Protein AF-A0A431W0L4-F1 (afdb_monomer_lite)

Radius of gyration: 12.37 Å; chains: 1; bounding box: 29×22×30 Å

Secondary structure (DSSP, 8-state):
--HHHHHHHHHHHHHHHHTS-EEEEEETTEEEEEEETTEEEEEEESSS---SSHHHHHHHHHHHHHHT-SSEEEEE-TTSS-EEEEETT---

Foldseek 3Di:
DDPLLVVLVVQQVVQVVVVHWDKDDPDPQWIWIAHVVPGKIKIAGNDDDPAPDDVQVVVLVVNCVSPVQPDWDWDADPVNGIIMITRDPPDD

Sequence (92 aa):
MTKLAITLDHLLKQAAQRGQPVQRSLGHGLQVRAAVNPRRLCLWRTEGVWEPGEASEREGRTCAKALGWGSYRLTWSKSGRYLTVEEEGGLL

Organism: NCBI:txid32062

pLDDT: mean 87.65, std 10.38, range [42.91, 95.94]

Structure (mmCIF, N/CA/C/O backbone):
data_AF-A0A431W0L4-F1
#
_entry.id   AF-A0A431W0L4-F1
#
loop_
_atom_site.group_PDB
_atom_site.id
_atom_site.type_symbol
_atom_site.label_atom_id
_atom_site.label_alt_id
_atom_site.label_comp_id
_atom_site.label_asym_id
_atom_site.label_entity_id
_atom_site.label_seq_id
_atom_site.pdbx_PDB_ins_code
_atom_site.Cartn_x
_atom_site.Cartn_y
_atom_site.Cartn_z
_atom_site.occupancy
_atom_site.B_iso_or_equiv
_atom_site.auth_seq_id
_atom_site.auth_comp_id
_atom_site.auth_asym_id
_atom_site.auth_atom_id
_atom_site.pdbx_PDB_model_num
ATOM 1 N N . MET A 1 1 ? -16.202 -8.965 -3.376 1.00 60.28 1 MET A N 1
ATOM 2 C CA . MET A 1 1 ? -14.824 -8.554 -3.015 1.00 60.28 1 MET A CA 1
ATOM 3 C C . MET A 1 1 ? -13.833 -9.247 -3.937 1.00 60.28 1 MET A C 1
ATOM 5 O O . MET A 1 1 ? -14.014 -10.424 -4.216 1.00 60.28 1 MET A O 1
ATOM 9 N N . THR A 1 2 ? -12.827 -8.535 -4.448 1.00 83.50 2 THR A N 1
ATOM 10 C CA . THR A 1 2 ? -11.787 -9.123 -5.313 1.00 83.50 2 THR A CA 1
ATOM 11 C C . THR A 1 2 ? -10.751 -9.893 -4.483 1.00 83.50 2 THR A C 1
ATOM 13 O O . THR A 1 2 ? -10.588 -9.637 -3.290 1.00 83.50 2 THR A O 1
ATOM 16 N N . LYS A 1 3 ? -9.998 -10.812 -5.108 1.00 88.44 3 LYS A N 1
ATOM 17 C CA . LYS A 1 3 ? -8.894 -11.546 -4.449 1.00 88.44 3 LYS A CA 1
ATOM 18 C C . LYS A 1 3 ? -7.851 -10.602 -3.831 1.00 88.44 3 LYS A C 1
ATOM 20 O O . LYS A 1 3 ? -7.306 -10.895 -2.768 1.00 88.44 3 LYS A O 1
ATOM 25 N N . LEU A 1 4 ? -7.610 -9.456 -4.474 1.00 88.62 4 LEU A N 1
ATOM 26 C CA . LEU A 1 4 ? -6.734 -8.401 -3.966 1.00 88.62 4 LEU A CA 1
ATOM 27 C C . LEU A 1 4 ? -7.284 -7.779 -2.675 1.00 88.62 4 LEU A C 1
ATOM 29 O O . LEU A 1 4 ? -6.559 -7.728 -1.688 1.00 88.62 4 LEU A O 1
ATOM 33 N N . ALA A 1 5 ? -8.562 -7.379 -2.663 1.00 89.81 5 ALA A N 1
ATOM 34 C CA . ALA A 1 5 ? -9.216 -6.793 -1.491 1.00 89.81 5 ALA A CA 1
ATOM 35 C C . ALA A 1 5 ? -9.127 -7.716 -0.267 1.00 89.81 5 ALA A C 1
ATOM 37 O O . ALA A 1 5 ? -8.690 -7.291 0.797 1.00 89.81 5 ALA A O 1
ATOM 38 N N . ILE A 1 6 ? -9.445 -9.003 -0.452 1.00 92.31 6 ILE A N 1
ATOM 39 C CA . ILE A 1 6 ? -9.361 -10.018 0.611 1.00 92.31 6 ILE A CA 1
ATOM 40 C C . ILE A 1 6 ? -7.923 -10.152 1.123 1.00 92.31 6 ILE A C 1
ATOM 42 O O . ILE A 1 6 ? -7.690 -10.249 2.325 1.00 92.31 6 IL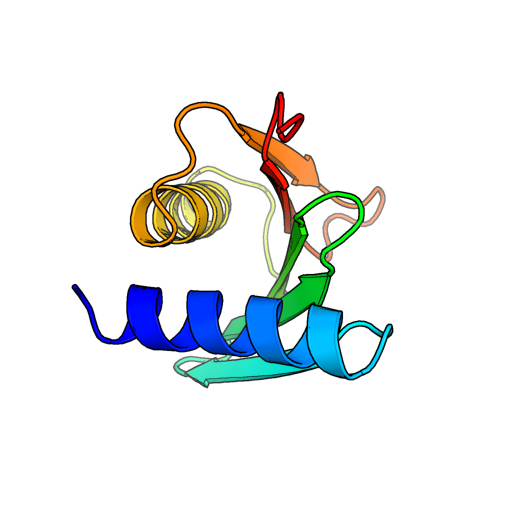E A O 1
ATOM 46 N N . THR A 1 7 ? -6.943 -10.150 0.217 1.00 93.12 7 THR A N 1
ATOM 47 C CA . THR A 1 7 ? -5.531 -10.292 0.589 1.00 93.12 7 THR A CA 1
ATOM 48 C C . THR A 1 7 ? -5.039 -9.086 1.387 1.00 93.12 7 THR A C 1
ATOM 50 O O . THR A 1 7 ? -4.409 -9.273 2.423 1.00 93.12 7 THR A O 1
ATOM 53 N N . LEU A 1 8 ? -5.328 -7.863 0.935 1.00 93.12 8 LEU A N 1
ATOM 54 C CA . LEU A 1 8 ? -4.895 -6.634 1.603 1.00 93.12 8 LEU A CA 1
ATOM 55 C C . LEU A 1 8 ? -5.575 -6.451 2.967 1.00 93.12 8 LEU A C 1
ATOM 57 O O . LEU A 1 8 ? -4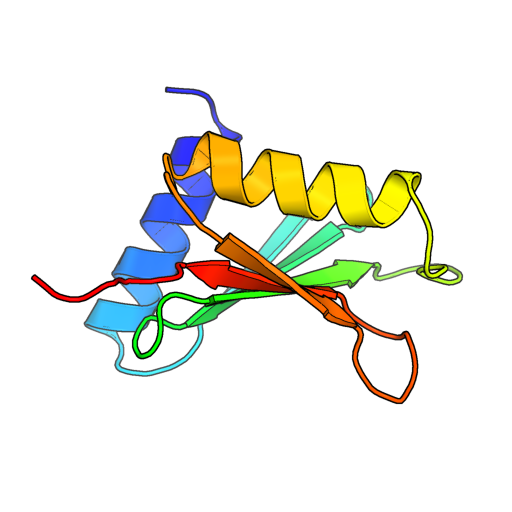.894 -6.141 3.943 1.00 93.12 8 LEU A O 1
ATOM 61 N N . ASP A 1 9 ? -6.884 -6.706 3.055 1.00 93.12 9 ASP A N 1
ATOM 62 C CA . ASP A 1 9 ? -7.633 -6.661 4.317 1.00 93.12 9 ASP A CA 1
ATOM 63 C C . ASP A 1 9 ? -7.081 -7.680 5.323 1.00 93.12 9 ASP A C 1
ATOM 65 O O . ASP A 1 9 ? -6.832 -7.354 6.485 1.00 93.12 9 ASP A O 1
ATOM 69 N N . HIS A 1 10 ? -6.782 -8.899 4.865 1.00 94.31 10 HIS A N 1
ATOM 70 C CA . HIS A 1 10 ? -6.161 -9.909 5.713 1.00 94.31 10 HIS A CA 1
ATOM 71 C C . HIS A 1 10 ? -4.772 -9.471 6.208 1.00 94.31 10 HIS A C 1
ATOM 73 O O . HIS A 1 10 ? -4.464 -9.672 7.380 1.00 94.31 10 HIS A O 1
ATOM 79 N N . LEU A 1 11 ? -3.952 -8.824 5.372 1.00 94.12 11 LEU A N 1
ATOM 80 C CA . LEU A 1 11 ? -2.642 -8.311 5.795 1.00 94.12 11 LEU A CA 1
ATOM 81 C C . LEU A 1 11 ? -2.759 -7.224 6.865 1.00 94.12 11 LEU A C 1
ATOM 83 O O . LEU A 1 11 ? -2.003 -7.248 7.835 1.00 94.12 11 LEU A O 1
ATOM 87 N N . LEU A 1 12 ? -3.715 -6.304 6.721 1.00 92.81 12 LEU A N 1
ATOM 88 C CA . LEU A 1 12 ? -3.989 -5.287 7.736 1.00 92.81 12 LEU A CA 1
ATOM 89 C C . LEU A 1 12 ? -4.470 -5.928 9.042 1.00 92.81 12 LEU A C 1
ATOM 91 O O . LEU A 1 12 ? -3.930 -5.626 10.103 1.00 92.81 12 LEU A O 1
ATOM 95 N N . LYS A 1 13 ? -5.405 -6.881 8.981 1.00 92.88 13 LYS A N 1
ATOM 96 C CA . LYS A 1 13 ? -5.867 -7.627 10.164 1.00 92.88 13 LYS A CA 1
ATOM 97 C C . LYS A 1 13 ? -4.731 -8.375 10.856 1.00 92.88 13 LYS A C 1
ATOM 99 O O . LYS A 1 13 ? -4.623 -8.315 12.077 1.00 92.88 13 LYS A O 1
ATOM 104 N N . GLN A 1 14 ? -3.850 -9.026 10.098 1.00 93.75 14 GLN A N 1
ATOM 105 C CA . GLN A 1 14 ? -2.672 -9.695 10.654 1.00 93.75 14 GLN A CA 1
ATOM 106 C C . GLN A 1 14 ? -1.699 -8.703 11.298 1.00 93.75 14 GLN A C 1
ATOM 108 O O . GLN A 1 14 ? -1.152 -8.996 12.360 1.00 93.75 14 GLN A O 1
ATOM 113 N N . ALA A 1 15 ? -1.492 -7.532 10.689 1.00 92.69 15 ALA A N 1
ATOM 114 C CA . ALA A 1 15 ? -0.650 -6.488 11.261 1.00 92.69 15 ALA A CA 1
ATOM 115 C C . ALA A 1 15 ? -1.233 -5.926 12.569 1.00 92.69 15 ALA A C 1
ATOM 117 O O . ALA A 1 15 ? -0.488 -5.739 13.529 1.00 92.69 15 ALA A O 1
ATOM 118 N N . ALA A 1 16 ? -2.558 -5.747 12.649 1.00 91.06 16 ALA A N 1
ATOM 119 C CA . ALA A 1 16 ? -3.244 -5.390 13.893 1.00 91.06 16 ALA A CA 1
ATOM 120 C C . ALA A 1 16 ? -3.096 -6.467 14.969 1.00 91.06 16 ALA A C 1
ATOM 122 O O . ALA A 1 16 ? -2.683 -6.162 16.082 1.00 91.06 16 ALA A O 1
ATOM 123 N N . GLN A 1 17 ? -3.377 -7.727 14.632 1.00 93.00 17 GLN A N 1
ATOM 124 C CA . GLN A 1 17 ? -3.294 -8.845 15.576 1.00 93.00 17 GLN A CA 1
ATOM 125 C C . GLN A 1 17 ? -1.889 -9.029 16.152 1.00 93.00 17 GLN A C 1
ATOM 127 O O . GLN A 1 17 ? -1.740 -9.404 17.310 1.00 93.00 17 GLN A O 1
ATOM 132 N N . ARG A 1 18 ? -0.854 -8.787 15.342 1.00 91.88 18 ARG A N 1
ATOM 133 C CA . ARG A 1 18 ? 0.546 -8.961 15.748 1.00 91.88 18 ARG A CA 1
ATOM 134 C C . ARG A 1 18 ? 1.174 -7.700 16.344 1.00 91.88 18 ARG A C 1
ATOM 136 O O . ARG A 1 18 ? 2.301 -7.783 16.818 1.00 91.88 18 ARG A O 1
ATOM 143 N N . GLY A 1 19 ? 0.510 -6.546 16.257 1.00 89.94 19 GLY A N 1
ATOM 144 C CA . GLY A 1 19 ? 1.073 -5.252 16.656 1.00 89.94 19 GLY A CA 1
ATOM 145 C C . GLY A 1 19 ? 2.304 -4.817 15.846 1.00 89.94 19 GLY A C 1
ATOM 146 O O . GLY A 1 19 ? 3.040 -3.936 16.278 1.00 89.94 19 GLY A O 1
ATOM 147 N N . GLN A 1 20 ? 2.557 -5.428 14.684 1.00 92.38 20 GLN A N 1
ATOM 148 C CA . GLN A 1 20 ? 3.734 -5.160 13.852 1.00 92.38 20 GLN A CA 1
ATOM 149 C C . GLN A 1 20 ? 3.394 -5.239 12.358 1.00 92.38 20 GLN A C 1
ATOM 151 O O . GLN A 1 20 ? 2.479 -5.979 11.985 1.00 92.38 20 GLN A O 1
ATOM 156 N N . PRO A 1 21 ? 4.126 -4.528 11.480 1.00 93.31 21 PRO A N 1
ATOM 157 C CA . PRO A 1 21 ? 3.864 -4.567 10.048 1.00 93.31 21 PRO A CA 1
ATOM 158 C C . PRO A 1 21 ? 4.016 -5.970 9.451 1.00 93.31 21 PRO A C 1
ATOM 160 O O . PRO A 1 21 ? 4.947 -6.702 9.787 1.00 93.31 21 PRO A O 1
ATOM 163 N N . VAL A 1 22 ? 3.142 -6.326 8.509 1.00 95.31 22 VAL A N 1
ATOM 164 C CA . VAL A 1 22 ? 3.175 -7.626 7.816 1.00 95.31 22 VAL A CA 1
ATOM 165 C C . VAL A 1 22 ? 3.457 -7.414 6.338 1.00 95.31 22 VAL A C 1
ATOM 167 O O . VAL A 1 22 ? 2.846 -6.561 5.699 1.00 95.31 22 VAL A O 1
ATOM 170 N N . GLN A 1 23 ? 4.387 -8.194 5.790 1.00 94.06 23 GLN A N 1
ATOM 171 C CA . GLN A 1 23 ? 4.808 -8.113 4.394 1.00 94.06 23 GLN A CA 1
ATOM 172 C C . GLN A 1 23 ? 4.358 -9.337 3.592 1.00 94.06 23 GLN A C 1
ATOM 174 O O . GLN A 1 23 ? 4.402 -10.460 4.094 1.00 94.06 23 GLN A O 1
ATOM 179 N N . ARG A 1 24 ? 3.975 -9.129 2.327 1.00 94.12 24 ARG A N 1
ATOM 180 C CA . ARG A 1 24 ? 3.625 -10.201 1.390 1.00 94.12 24 ARG A CA 1
ATOM 181 C C . ARG A 1 24 ? 3.873 -9.811 -0.069 1.00 94.12 24 ARG A C 1
ATOM 183 O O . ARG A 1 24 ? 3.696 -8.658 -0.448 1.00 94.12 24 ARG A O 1
ATOM 190 N N . SER A 1 25 ? 4.218 -10.807 -0.883 1.00 91.50 25 SER A N 1
ATOM 191 C CA . SER A 1 25 ? 4.276 -10.702 -2.346 1.00 91.50 25 SER A CA 1
ATOM 192 C C . SER A 1 25 ? 2.884 -10.925 -2.946 1.00 91.50 25 SER A C 1
ATOM 194 O O . SER A 1 25 ? 2.231 -11.921 -2.623 1.00 91.50 25 SER A O 1
ATOM 196 N N . LEU A 1 26 ? 2.424 -10.014 -3.804 1.00 85.31 26 LEU A N 1
ATOM 197 C CA . LEU A 1 26 ? 1.124 -10.099 -4.483 1.00 85.31 26 LEU A CA 1
ATOM 198 C C . LEU A 1 26 ? 1.191 -10.760 -5.872 1.00 85.31 26 LEU A C 1
ATOM 200 O O . LEU A 1 26 ? 0.147 -11.056 -6.451 1.00 85.31 26 LEU A O 1
ATOM 204 N N . GLY A 1 27 ? 2.396 -11.035 -6.383 1.00 83.44 27 GLY A N 1
ATOM 205 C CA . GLY A 1 27 ? 2.633 -11.555 -7.736 1.00 83.44 27 GLY A CA 1
ATOM 206 C C . GLY A 1 27 ? 3.224 -10.496 -8.672 1.00 83.44 27 GLY A C 1
ATOM 207 O O . GLY A 1 27 ? 3.271 -9.320 -8.325 1.00 83.44 27 GLY A O 1
ATOM 208 N N . HIS A 1 28 ? 3.729 -10.919 -9.838 1.00 82.50 28 HIS A N 1
ATOM 209 C CA . HIS A 1 28 ? 4.379 -10.039 -10.831 1.00 82.50 28 HIS A CA 1
ATOM 210 C C . HIS A 1 28 ? 5.460 -9.108 -10.242 1.00 82.50 28 HIS A C 1
ATOM 212 O O . HIS A 1 28 ? 5.633 -7.974 -10.680 1.00 82.50 28 HIS A O 1
ATOM 218 N N . GLY A 1 29 ? 6.158 -9.573 -9.201 1.00 86.31 29 GLY A N 1
ATOM 219 C CA . GLY A 1 29 ? 7.192 -8.805 -8.507 1.00 86.31 29 GLY A CA 1
ATOM 220 C C . GLY A 1 29 ? 6.683 -7.727 -7.542 1.00 86.31 29 GLY A C 1
ATOM 221 O O . GLY A 1 29 ? 7.512 -7.094 -6.898 1.00 86.31 29 GLY A O 1
ATOM 222 N N . LEU A 1 30 ? 5.370 -7.519 -7.381 1.00 88.81 30 LEU A N 1
ATOM 223 C CA . LEU A 1 30 ? 4.816 -6.528 -6.452 1.00 88.81 30 LEU A CA 1
ATOM 224 C C . LEU A 1 30 ? 4.870 -7.028 -5.000 1.00 88.81 30 LEU A C 1
ATOM 226 O O . LEU A 1 30 ? 4.320 -8.077 -4.659 1.00 88.81 30 LEU A O 1
ATOM 230 N N . GLN A 1 31 ? 5.495 -6.238 -4.136 1.00 92.50 31 GLN A N 1
ATOM 231 C CA . GLN A 1 31 ? 5.575 -6.428 -2.695 1.00 92.50 31 GLN A CA 1
ATOM 232 C C . GLN A 1 31 ? 4.716 -5.393 -1.968 1.00 92.50 31 GLN A C 1
ATOM 234 O O . GLN A 1 31 ? 4.678 -4.221 -2.340 1.00 92.50 31 GLN A O 1
ATOM 239 N N . VAL A 1 32 ? 4.065 -5.833 -0.893 1.00 93.69 32 VAL A N 1
ATOM 240 C CA . VAL A 1 32 ? 3.255 -5.011 0.011 1.00 93.69 32 VAL A CA 1
ATOM 241 C C . VAL A 1 32 ? 3.740 -5.199 1.436 1.00 93.69 32 VAL A C 1
ATOM 243 O O . VAL A 1 32 ? 3.964 -6.328 1.868 1.00 93.69 32 VAL A O 1
ATOM 246 N N . ARG A 1 33 ? 3.791 -4.113 2.204 1.00 95.38 33 ARG A N 1
ATOM 247 C CA . ARG A 1 33 ? 3.845 -4.126 3.669 1.00 95.38 33 ARG A CA 1
ATOM 248 C C . ARG A 1 33 ? 2.668 -3.348 4.234 1.00 95.38 33 ARG A C 1
ATOM 250 O O . ARG A 1 33 ? 2.506 -2.183 3.898 1.00 95.38 33 ARG A O 1
ATOM 257 N N . ALA A 1 34 ? 1.884 -3.974 5.099 1.00 94.62 34 ALA A N 1
ATOM 258 C CA . ALA A 1 34 ? 0.726 -3.373 5.746 1.00 94.62 34 ALA A CA 1
ATOM 259 C C . ALA A 1 34 ? 1.041 -2.990 7.200 1.00 94.62 34 ALA A C 1
ATOM 261 O O . ALA A 1 34 ? 1.687 -3.760 7.911 1.00 94.62 34 ALA A O 1
ATOM 262 N N . ALA A 1 35 ? 0.563 -1.828 7.637 1.00 92.75 35 ALA A N 1
ATOM 263 C CA . ALA A 1 35 ? 0.578 -1.340 9.015 1.00 92.75 35 ALA A CA 1
ATOM 264 C C . ALA A 1 35 ? -0.794 -0.731 9.354 1.00 92.75 35 ALA A C 1
ATOM 266 O O . ALA A 1 35 ? -1.517 -0.320 8.450 1.00 92.75 35 ALA A O 1
ATOM 267 N N . VAL A 1 36 ? -1.175 -0.704 10.636 1.00 86.94 36 VAL A N 1
ATOM 268 C CA . VAL A 1 36 ? -2.551 -0.348 11.045 1.00 86.94 36 VAL A CA 1
ATOM 269 C C . VAL A 1 36 ? -2.692 0.954 11.824 1.00 86.94 36 VAL A C 1
ATOM 271 O O . VAL A 1 36 ? -3.799 1.469 11.889 1.00 86.94 36 VAL A O 1
ATOM 274 N N . ASN A 1 37 ? -1.599 1.519 12.343 1.00 83.88 37 ASN A N 1
ATOM 275 C CA . ASN A 1 37 ? -1.605 2.784 13.081 1.00 83.88 37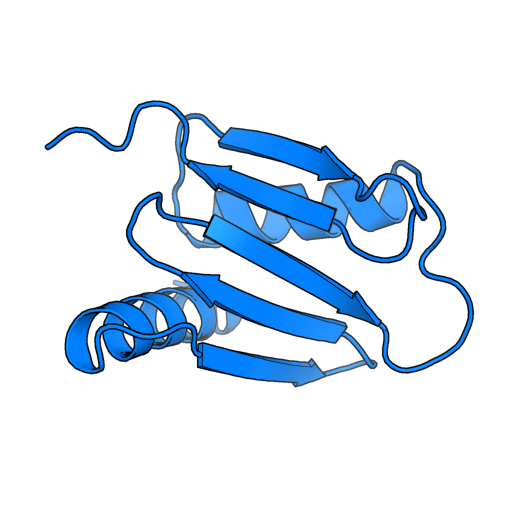 ASN A CA 1
ATOM 276 C C . ASN A 1 37 ? -0.497 3.719 12.556 1.00 83.88 37 ASN A C 1
ATOM 278 O O . ASN A 1 37 ? 0.638 3.628 13.031 1.00 83.88 37 ASN A O 1
ATOM 282 N N . PRO A 1 38 ? -0.788 4.599 11.579 1.00 84.56 38 PRO A N 1
ATOM 283 C CA . PRO A 1 38 ? -2.035 4.684 10.805 1.00 84.56 38 PRO A CA 1
ATOM 284 C C . PRO A 1 38 ? -2.206 3.502 9.834 1.00 84.56 38 PRO A C 1
ATOM 286 O O . PRO A 1 38 ? -1.240 2.794 9.527 1.00 84.56 38 PRO A O 1
ATOM 289 N N . ARG A 1 39 ? -3.435 3.282 9.340 1.00 90.94 39 ARG A N 1
ATOM 290 C CA . ARG A 1 39 ? -3.716 2.284 8.296 1.00 90.94 39 ARG A CA 1
ATOM 291 C C . ARG A 1 39 ? -2.984 2.667 7.016 1.00 90.94 39 ARG A C 1
ATOM 293 O O . ARG A 1 39 ? -3.309 3.652 6.357 1.00 90.94 39 ARG A O 1
ATOM 300 N N . ARG A 1 40 ? -1.962 1.884 6.687 1.00 94.31 40 ARG A N 1
ATOM 301 C CA . ARG A 1 40 ? -0.978 2.216 5.662 1.00 94.31 40 ARG A CA 1
ATOM 302 C C . ARG A 1 40 ? -0.504 0.967 4.933 1.00 94.31 40 ARG A C 1
ATOM 304 O O . ARG A 1 40 ? -0.222 -0.060 5.549 1.00 94.31 40 ARG A O 1
ATOM 311 N N . LEU A 1 41 ? -0.345 1.086 3.620 1.00 95.38 41 LEU A N 1
ATOM 312 C CA . LEU A 1 41 ? 0.346 0.128 2.769 1.00 95.38 41 LEU A CA 1
ATOM 313 C C . LEU A 1 41 ? 1.620 0.763 2.211 1.00 95.38 41 LEU A C 1
ATOM 315 O O . LEU A 1 41 ? 1.580 1.863 1.673 1.00 95.38 41 LEU A O 1
ATOM 319 N N . CYS A 1 42 ? 2.740 0.057 2.277 1.00 94.31 42 CYS A N 1
ATOM 320 C CA . CYS A 1 42 ? 3.947 0.386 1.526 1.00 94.31 42 CYS A CA 1
ATOM 321 C C . CYS A 1 42 ? 4.090 -0.608 0.376 1.00 94.31 42 CYS A C 1
ATOM 323 O O . CYS A 1 42 ? 4.041 -1.816 0.608 1.00 94.31 42 CYS A O 1
ATOM 325 N N . LEU A 1 43 ? 4.284 -0.110 -0.839 1.00 94.06 43 LEU A N 1
ATOM 326 C CA . LEU A 1 43 ? 4.342 -0.892 -2.067 1.00 94.06 43 LEU A CA 1
ATOM 327 C C . LEU A 1 43 ? 5.716 -0.723 -2.733 1.00 94.06 43 LEU A C 1
ATOM 329 O O . LEU A 1 43 ? 6.198 0.404 -2.848 1.00 94.06 43 LEU A O 1
ATOM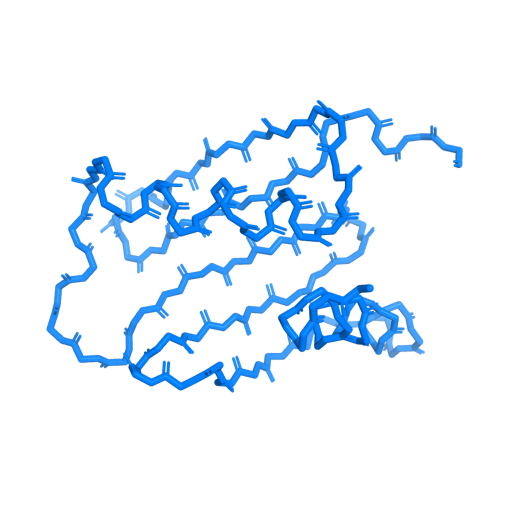 333 N N . TRP A 1 44 ? 6.358 -1.820 -3.144 1.00 92.25 44 TRP A N 1
ATOM 334 C CA . TRP A 1 44 ? 7.614 -1.800 -3.916 1.00 92.25 44 TRP A CA 1
ATOM 335 C C . TRP A 1 44 ? 7.749 -3.040 -4.823 1.00 92.25 44 TRP A C 1
ATOM 337 O O . TRP A 1 44 ? 7.006 -4.005 -4.663 1.00 92.25 44 TRP A O 1
ATOM 347 N N . ARG A 1 45 ? 8.668 -3.030 -5.798 1.00 88.50 45 ARG A N 1
ATOM 348 C CA . ARG A 1 45 ? 8.869 -4.119 -6.776 1.00 88.50 45 ARG A CA 1
ATOM 349 C C . ARG A 1 45 ? 10.200 -4.791 -6.501 1.00 88.50 45 ARG A C 1
ATOM 351 O O . ARG A 1 45 ? 11.161 -4.131 -6.107 1.00 88.50 45 ARG A O 1
ATOM 358 N N . THR A 1 46 ? 10.237 -6.108 -6.668 1.00 81.81 46 THR A N 1
ATOM 359 C CA . THR A 1 46 ? 11.442 -6.909 -6.431 1.00 81.81 46 THR A CA 1
ATOM 360 C C . THR A 1 46 ? 12.501 -6.691 -7.514 1.00 81.81 46 THR A C 1
ATOM 362 O O . THR A 1 46 ? 13.687 -6.712 -7.202 1.00 81.81 46 THR A O 1
ATOM 365 N N . GLU A 1 47 ? 12.087 -6.447 -8.760 1.00 71.88 47 GLU A N 1
ATOM 366 C CA . GLU A 1 47 ? 12.980 -6.297 -9.914 1.00 71.88 47 GLU A CA 1
ATOM 367 C C . GLU A 1 47 ? 12.797 -4.936 -10.595 1.00 71.88 47 GLU A C 1
ATOM 369 O O . GLU A 1 47 ? 11.665 -4.485 -10.759 1.00 71.88 47 GLU A O 1
ATOM 374 N N . GLY A 1 48 ? 13.924 -4.320 -10.982 1.00 58.03 48 GLY A N 1
ATOM 375 C CA . GLY A 1 48 ? 14.030 -3.294 -12.027 1.00 58.03 48 GLY A CA 1
ATOM 376 C C . GLY A 1 48 ? 13.122 -2.074 -11.885 1.00 58.03 48 GLY A C 1
ATOM 377 O O . GLY A 1 48 ? 12.032 -2.056 -12.435 1.00 58.03 48 GLY A O 1
ATOM 378 N N . VAL A 1 49 ? 13.631 -1.054 -11.187 1.00 62.72 49 VAL A N 1
ATOM 379 C CA . VAL A 1 49 ? 13.158 0.344 -11.129 1.00 62.72 49 VAL A CA 1
ATOM 380 C C . VAL A 1 49 ? 11.639 0.507 -10.994 1.00 62.72 49 VAL A C 1
ATOM 382 O O . VAL A 1 49 ? 10.886 0.638 -11.953 1.00 62.72 49 VAL A O 1
ATOM 385 N N . TRP A 1 50 ? 11.187 0.584 -9.743 1.00 75.25 50 TRP A N 1
ATOM 386 C CA . TRP A 1 50 ? 9.904 1.201 -9.439 1.00 75.25 50 TRP A CA 1
ATOM 387 C C . TRP A 1 50 ? 10.033 2.701 -9.739 1.00 75.25 50 TRP A C 1
ATOM 389 O O . TRP A 1 50 ? 10.526 3.461 -8.908 1.00 75.25 50 TRP A O 1
ATOM 399 N N . GLU A 1 51 ? 9.658 3.120 -10.9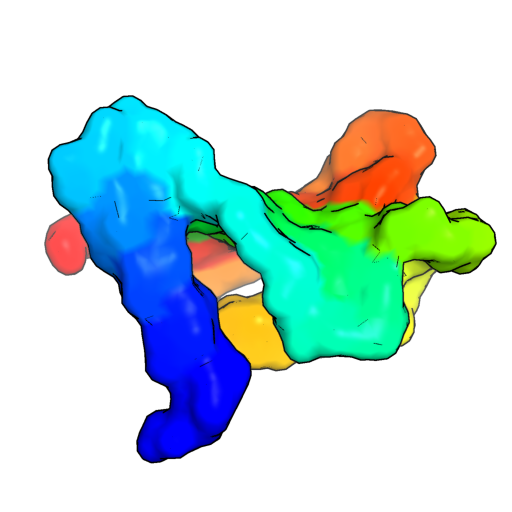45 1.00 73.62 51 GLU A N 1
ATOM 400 C CA . GLU A 1 51 ? 9.720 4.526 -11.339 1.00 73.62 51 GLU A CA 1
ATOM 401 C C . GLU A 1 51 ? 8.536 5.308 -10.749 1.00 73.62 51 GLU A C 1
ATOM 403 O O . GLU A 1 51 ? 7.379 4.861 -10.836 1.00 73.62 51 GLU A O 1
ATOM 408 N N . PRO A 1 52 ? 8.792 6.476 -10.132 1.00 77.56 52 PRO A N 1
ATOM 409 C CA . PRO A 1 52 ? 7.750 7.434 -9.808 1.00 77.56 52 PRO A CA 1
ATOM 410 C C . PRO A 1 52 ? 6.967 7.849 -11.052 1.00 77.56 52 PRO A C 1
ATOM 412 O O . PRO A 1 52 ? 7.549 8.285 -12.039 1.00 77.56 52 PRO A O 1
ATOM 415 N N . GLY A 1 53 ? 5.641 7.714 -11.006 1.00 82.12 53 GLY A N 1
ATOM 416 C CA . GLY A 1 53 ? 4.781 8.069 -12.131 1.00 82.12 53 GLY A CA 1
ATOM 417 C C . GLY A 1 53 ? 3.383 7.463 -12.060 1.00 82.12 53 GLY A C 1
ATOM 418 O O . GLY A 1 53 ? 3.038 6.727 -11.129 1.00 82.12 53 GLY A O 1
ATOM 419 N N . GLU A 1 54 ? 2.577 7.760 -13.081 1.00 84.25 54 GLU A N 1
ATOM 420 C CA . GLU A 1 54 ? 1.153 7.410 -13.127 1.00 84.25 54 GLU A CA 1
ATOM 421 C C . GLU A 1 54 ? 0.879 5.907 -13.014 1.00 84.25 54 GLU A C 1
ATOM 423 O O . GLU A 1 54 ? -0.112 5.510 -12.402 1.00 84.25 54 GLU A O 1
ATOM 428 N N . ALA A 1 55 ? 1.737 5.059 -13.590 1.00 84.88 55 ALA A N 1
ATOM 429 C CA . ALA A 1 55 ? 1.563 3.608 -13.551 1.00 84.88 55 ALA A CA 1
ATOM 430 C C . ALA A 1 55 ? 1.667 3.069 -12.113 1.00 84.88 55 ALA A C 1
ATOM 432 O O . ALA A 1 55 ? 0.754 2.399 -11.631 1.00 84.88 55 ALA A O 1
ATOM 433 N N . SER A 1 56 ? 2.735 3.436 -11.406 1.00 87.12 56 SER A N 1
ATOM 434 C CA . SER A 1 56 ? 2.975 3.057 -10.012 1.00 87.12 56 SER A CA 1
ATOM 435 C C . SER A 1 56 ? 1.929 3.651 -9.064 1.00 87.12 56 SER A C 1
ATOM 437 O O . SER A 1 56 ? 1.435 2.980 -8.157 1.00 87.12 56 SER A O 1
ATOM 439 N N . GLU A 1 57 ? 1.522 4.901 -9.293 1.00 92.06 57 GLU A N 1
ATOM 440 C CA . GLU A 1 57 ? 0.433 5.503 -8.526 1.00 92.06 57 GLU A CA 1
ATOM 441 C C . GLU A 1 57 ? -0.895 4.790 -8.756 1.00 92.06 57 GLU A C 1
ATOM 443 O O . GLU A 1 57 ? -1.639 4.581 -7.801 1.00 92.06 57 GLU A O 1
ATOM 448 N N 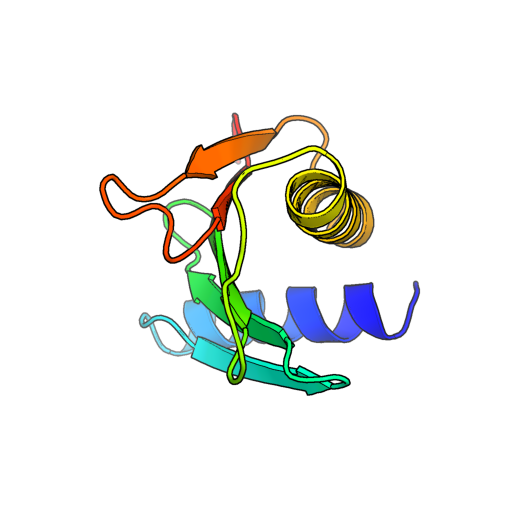. ARG A 1 58 ? -1.192 4.359 -9.987 1.00 91.50 58 ARG A N 1
ATOM 449 C CA . ARG A 1 58 ? -2.398 3.583 -10.298 1.00 91.50 58 ARG A CA 1
ATOM 450 C C . ARG A 1 58 ? -2.452 2.283 -9.499 1.00 91.50 58 ARG A C 1
ATOM 452 O O . ARG A 1 58 ? -3.539 1.910 -9.054 1.00 91.50 58 ARG A O 1
ATOM 459 N N . GLU A 1 59 ? -1.319 1.624 -9.259 1.00 90.62 59 GLU A N 1
ATOM 460 C CA . GLU A 1 59 ? -1.251 0.458 -8.366 1.00 90.62 59 GLU A CA 1
ATOM 461 C C . GLU A 1 59 ? -1.624 0.836 -6.923 1.00 90.62 59 GLU A C 1
ATOM 463 O O . GLU A 1 59 ? -2.465 0.174 -6.308 1.00 90.62 59 GLU A O 1
ATOM 468 N N . GLY A 1 60 ? -1.094 1.953 -6.412 1.00 92.75 60 GLY A N 1
ATOM 469 C CA . GLY A 1 60 ? -1.458 2.504 -5.102 1.00 92.75 60 GLY A CA 1
ATOM 470 C C . GLY A 1 60 ? -2.948 2.832 -4.971 1.00 92.75 60 GLY A C 1
ATOM 471 O O . GLY A 1 60 ? -3.605 2.384 -4.029 1.00 92.75 60 GLY A O 1
ATOM 472 N N . ARG A 1 61 ? -3.516 3.532 -5.963 1.00 94.31 61 ARG A N 1
ATOM 473 C CA . ARG A 1 61 ? -4.956 3.853 -6.040 1.00 94.31 61 ARG A CA 1
ATOM 474 C C . ARG A 1 61 ? -5.811 2.590 -6.109 1.00 94.31 61 ARG A C 1
ATOM 476 O O . ARG A 1 61 ? -6.868 2.521 -5.489 1.00 94.31 61 ARG A O 1
ATOM 483 N N . THR A 1 62 ? -5.349 1.572 -6.834 1.00 93.69 62 THR A N 1
ATOM 484 C CA . THR A 1 62 ? -6.034 0.275 -6.931 1.00 93.69 62 THR A CA 1
ATOM 485 C C . THR A 1 62 ? -6.061 -0.432 -5.580 1.00 93.69 62 THR A C 1
ATOM 487 O O . THR A 1 62 ? -7.100 -0.975 -5.208 1.00 93.69 62 THR A O 1
ATOM 490 N N . CYS A 1 63 ? -4.965 -0.384 -4.818 1.00 93.25 63 CYS A N 1
ATOM 491 C CA . CYS A 1 63 ? -4.911 -0.942 -3.467 1.00 93.25 63 CYS A CA 1
ATOM 492 C C . CYS A 1 63 ? -5.858 -0.205 -2.508 1.00 93.25 63 CYS A C 1
ATOM 494 O O . CYS A 1 63 ? -6.651 -0.859 -1.832 1.00 93.25 63 CYS A O 1
ATOM 496 N N . ALA A 1 64 ? -5.840 1.133 -2.501 1.00 93.62 64 ALA A N 1
ATOM 497 C CA . ALA A 1 64 ? -6.758 1.941 -1.692 1.00 93.62 64 ALA A CA 1
ATOM 498 C C . ALA A 1 64 ? -8.229 1.641 -2.026 1.00 93.62 64 ALA A C 1
ATOM 500 O O . ALA A 1 64 ? -9.036 1.359 -1.142 1.00 93.62 64 ALA A O 1
ATOM 501 N N . LYS A 1 65 ? -8.565 1.607 -3.322 1.00 93.56 65 LYS A N 1
ATOM 502 C CA . LYS A 1 65 ? -9.915 1.283 -3.800 1.00 93.56 65 LYS A CA 1
ATOM 503 C C . LYS A 1 65 ? -10.335 -0.138 -3.426 1.00 93.56 65 LYS A C 1
ATOM 505 O O . LYS A 1 65 ? -11.489 -0.355 -3.072 1.00 93.56 65 LYS A O 1
ATOM 510 N N . ALA A 1 66 ? -9.420 -1.107 -3.497 1.00 93.44 66 ALA A N 1
ATOM 511 C CA . ALA A 1 66 ? -9.694 -2.486 -3.099 1.00 93.44 66 ALA A CA 1
ATOM 512 C C . ALA A 1 66 ? -10.000 -2.607 -1.598 1.00 93.44 66 ALA A C 1
ATOM 514 O O . ALA A 1 66 ? -10.818 -3.443 -1.221 1.00 93.44 66 ALA A O 1
ATOM 515 N N . LEU A 1 67 ? -9.377 -1.767 -0.769 1.00 92.06 67 LEU A N 1
ATOM 516 C CA . LEU A 1 67 ? -9.639 -1.669 0.668 1.00 92.06 67 LEU A CA 1
ATOM 517 C C . LEU A 1 67 ? -10.867 -0.819 1.024 1.00 92.06 67 LEU A C 1
ATOM 519 O O . LEU A 1 67 ? -11.283 -0.820 2.177 1.00 92.06 67 LEU A O 1
ATOM 523 N N . GLY A 1 68 ? -11.463 -0.121 0.056 1.00 92.12 68 GLY A N 1
ATOM 524 C CA . GLY A 1 68 ? -12.611 0.751 0.298 1.00 92.12 68 GLY A CA 1
ATOM 525 C C . GLY A 1 68 ? -12.258 2.068 0.993 1.00 92.12 68 GLY A C 1
ATOM 526 O O . GLY A 1 68 ? -13.142 2.687 1.575 1.00 92.12 68 GLY A O 1
ATOM 527 N N . TRP A 1 69 ? -10.998 2.510 0.933 1.00 92.06 69 TRP A N 1
ATOM 528 C CA . TRP A 1 69 ? -10.581 3.792 1.508 1.00 92.06 69 TRP A CA 1
ATOM 529 C C . TRP A 1 69 ? -11.217 4.953 0.739 1.00 92.06 69 TRP A C 1
ATOM 531 O O . TRP A 1 69 ? -10.923 5.157 -0.441 1.00 92.06 69 TRP A O 1
ATOM 541 N N . GLY A 1 70 ? -12.102 5.696 1.412 1.00 86.81 70 GLY A N 1
ATOM 542 C CA . GLY A 1 70 ? -12.818 6.838 0.833 1.00 86.81 70 GLY A CA 1
ATOM 543 C C . GLY A 1 70 ? -11.907 8.036 0.556 1.00 86.81 70 GLY A C 1
ATOM 544 O O . GLY A 1 70 ? -12.036 8.672 -0.488 1.00 86.81 70 GLY A O 1
ATOM 545 N N . SER A 1 71 ? -10.939 8.268 1.444 1.00 91.38 71 SER A N 1
ATOM 546 C CA . SER A 1 71 ? -9.869 9.254 1.287 1.00 91.38 71 SER A CA 1
ATOM 547 C C . SER A 1 71 ? -8.530 8.596 1.597 1.00 91.38 71 SER A C 1
ATOM 549 O O . SER A 1 71 ? -8.412 7.802 2.531 1.00 91.38 71 SER A O 1
ATOM 551 N N . TYR A 1 72 ? -7.510 8.892 0.797 1.00 94.69 72 TYR A N 1
ATOM 552 C CA . TYR A 1 72 ? -6.173 8.349 0.995 1.00 94.69 72 TYR A CA 1
ATOM 553 C C . TYR A 1 72 ? -5.107 9.257 0.397 1.00 94.69 72 TYR A C 1
ATOM 555 O O . TYR A 1 72 ? -5.337 9.965 -0.585 1.00 94.69 72 TYR A O 1
ATOM 563 N N . ARG A 1 73 ? -3.901 9.162 0.952 1.00 95.12 73 ARG A N 1
ATOM 564 C CA . ARG A 1 73 ? -2.716 9.856 0.467 1.00 95.12 73 ARG A CA 1
ATOM 565 C C . ARG A 1 73 ? -1.750 8.884 -0.180 1.00 95.12 73 ARG A C 1
ATOM 567 O O . ARG A 1 73 ? -1.461 7.819 0.364 1.00 95.12 73 ARG A O 1
ATOM 574 N N . LEU A 1 74 ? -1.213 9.293 -1.324 1.00 94.88 74 LEU A N 1
ATOM 575 C CA . LEU A 1 74 ? -0.073 8.650 -1.961 1.00 94.88 74 LEU A CA 1
ATOM 576 C C . LEU A 1 74 ? 1.187 9.449 -1.644 1.00 94.88 74 LEU A C 1
ATOM 578 O O . LEU A 1 74 ? 1.221 10.666 -1.809 1.00 94.88 74 LEU A O 1
ATOM 582 N N . THR A 1 75 ? 2.226 8.787 -1.150 1.00 93.50 75 THR A N 1
ATOM 583 C CA . THR A 1 75 ? 3.492 9.448 -0.823 1.00 93.50 75 THR A CA 1
ATOM 584 C C . THR A 1 75 ? 4.662 8.575 -1.219 1.00 93.50 75 THR A C 1
ATOM 586 O O . THR A 1 75 ? 4.817 7.447 -0.751 1.00 93.50 75 THR A O 1
ATOM 589 N N . TRP A 1 76 ? 5.507 9.119 -2.079 1.00 91.88 76 TRP A N 1
ATOM 590 C CA . TRP A 1 76 ? 6.752 8.490 -2.477 1.00 91.88 76 TRP A CA 1
ATOM 591 C C . TRP A 1 76 ? 7.798 8.583 -1.373 1.00 91.88 76 TRP A C 1
ATOM 593 O O . TRP A 1 76 ? 7.902 9.592 -0.673 1.00 91.88 76 TRP A O 1
ATOM 603 N N . SER A 1 77 ? 8.610 7.535 -1.227 1.00 89.81 77 SER A N 1
ATOM 604 C CA . SER A 1 77 ? 9.823 7.640 -0.420 1.00 89.81 77 SER A CA 1
ATOM 605 C C . SER A 1 77 ? 10.757 8.699 -1.014 1.00 89.81 77 SER A C 1
ATOM 607 O O . SER A 1 77 ? 10.791 8.893 -2.226 1.00 89.81 77 SER A O 1
ATOM 609 N N . LYS A 1 78 ? 11.588 9.343 -0.182 1.00 85.12 78 LYS A N 1
ATOM 610 C CA . LYS A 1 78 ? 12.596 10.313 -0.666 1.00 85.12 78 LYS A CA 1
ATOM 611 C C . LYS A 1 78 ? 13.530 9.731 -1.736 1.00 85.12 78 LYS A C 1
ATOM 613 O O . LYS A 1 78 ? 14.039 10.461 -2.571 1.00 85.12 78 LYS A O 1
ATOM 618 N N . SER A 1 79 ? 13.754 8.418 -1.692 1.00 83.50 79 SER A N 1
ATOM 619 C CA . SER A 1 79 ? 14.561 7.669 -2.658 1.00 83.50 79 SER A CA 1
ATOM 620 C C . SER A 1 79 ? 13.788 7.180 -3.889 1.00 83.50 79 SER A C 1
ATOM 622 O O . SER A 1 79 ? 14.382 6.514 -4.728 1.00 83.50 79 SER A O 1
ATOM 624 N N . GLY A 1 80 ? 12.472 7.405 -3.968 1.00 84.12 80 GLY A N 1
ATOM 625 C CA . GLY A 1 80 ? 11.601 6.884 -5.030 1.00 84.12 80 GLY A CA 1
ATOM 626 C C . GLY A 1 80 ? 11.399 5.363 -5.020 1.00 84.12 80 GLY A C 1
ATOM 627 O O . GLY A 1 80 ? 10.744 4.826 -5.899 1.00 84.12 80 GLY A O 1
ATOM 628 N N . ARG A 1 81 ? 11.943 4.644 -4.030 1.00 86.50 81 ARG A N 1
ATOM 629 C CA . ARG A 1 81 ? 11.995 3.171 -4.007 1.00 86.50 81 ARG A CA 1
ATOM 630 C C . ARG A 1 81 ? 10.661 2.497 -3.681 1.00 86.50 81 ARG A C 1
ATOM 632 O O . ARG A 1 81 ? 10.480 1.324 -4.000 1.00 86.50 81 ARG A O 1
ATOM 639 N N . TYR A 1 82 ? 9.777 3.191 -2.974 1.00 91.19 82 TYR A N 1
ATOM 640 C CA . TYR A 1 82 ? 8.474 2.655 -2.599 1.00 91.19 82 TYR A CA 1
ATOM 641 C C . TYR A 1 82 ? 7.413 3.748 -2.570 1.00 91.19 82 TYR A C 1
ATOM 643 O O . TYR A 1 82 ? 7.702 4.916 -2.285 1.00 91.19 82 TYR A O 1
ATOM 651 N N . LEU A 1 83 ? 6.175 3.330 -2.814 1.00 94.12 83 LEU A N 1
ATOM 652 C CA . LEU A 1 83 ? 4.985 4.155 -2.700 1.00 94.12 83 LEU A CA 1
ATOM 653 C C . LEU A 1 83 ? 4.247 3.806 -1.411 1.00 94.12 83 LEU A C 1
ATOM 655 O O . LEU A 1 83 ? 3.963 2.643 -1.136 1.00 94.12 83 LEU A O 1
ATOM 659 N N . THR A 1 84 ? 3.920 4.818 -0.625 1.00 94.88 84 THR A N 1
ATOM 660 C CA . THR A 1 84 ? 3.082 4.683 0.561 1.00 94.88 84 THR A CA 1
ATOM 661 C C . THR A 1 84 ? 1.659 5.090 0.214 1.00 94.88 84 THR A C 1
ATOM 663 O O . THR A 1 84 ? 1.455 6.132 -0.401 1.00 94.88 84 THR A O 1
ATOM 666 N N . VAL A 1 85 ? 0.693 4.274 0.620 1.00 95.94 85 VAL A N 1
ATOM 667 C CA . VAL A 1 85 ? -0.743 4.538 0.543 1.00 95.94 85 VAL A CA 1
ATOM 668 C C . VAL A 1 85 ? -1.254 4.584 1.975 1.00 95.94 85 VAL A C 1
ATOM 670 O O . VAL A 1 85 ? -1.132 3.594 2.693 1.00 95.94 85 VAL A O 1
ATOM 673 N N . GLU A 1 86 ? -1.797 5.708 2.410 1.00 95.12 86 GLU A N 1
ATOM 674 C CA . GLU A 1 86 ? -2.287 5.900 3.779 1.00 95.12 86 GLU A CA 1
ATOM 675 C C . GLU A 1 86 ? -3.747 6.338 3.760 1.00 95.12 86 GLU A C 1
ATOM 677 O O . GLU A 1 86 ? -4.091 7.233 2.994 1.00 95.12 86 GLU A O 1
ATOM 682 N N . GLU A 1 87 ? -4.595 5.713 4.576 1.00 93.75 87 GLU A N 1
ATOM 683 C CA . GLU A 1 87 ? -5.996 6.116 4.734 1.00 93.75 87 GLU A CA 1
ATOM 684 C C . GLU A 1 87 ? -6.066 7.475 5.445 1.00 93.75 87 GLU A C 1
ATOM 686 O O . GLU A 1 87 ? -5.603 7.624 6.578 1.00 93.75 87 GLU A O 1
ATOM 691 N N . GLU A 1 88 ? -6.640 8.480 4.781 1.00 89.31 88 GLU A N 1
ATOM 692 C CA . GLU A 1 88 ? -6.856 9.794 5.383 1.00 89.31 88 GLU A CA 1
ATOM 693 C C . GLU A 1 88 ? -8.168 9.778 6.165 1.00 89.31 88 GLU A C 1
ATOM 695 O O . GLU A 1 88 ? -9.216 9.416 5.634 1.00 89.31 88 GLU A O 1
ATOM 700 N N . GLY A 1 89 ? -8.115 10.191 7.432 1.00 71.56 89 GLY A N 1
ATOM 701 C CA . GLY A 1 89 ? -9.306 10.230 8.280 1.00 71.56 89 GLY A CA 1
ATOM 702 C C . GLY A 1 89 ? -9.703 8.878 8.870 1.00 71.56 89 GLY A C 1
ATOM 703 O O . GLY A 1 89 ? -10.860 8.714 9.236 1.00 71.56 89 GLY A O 1
ATOM 704 N N . GLY A 1 90 ? -8.758 7.940 9.010 1.00 57.06 90 GLY A N 1
ATOM 705 C CA . GLY A 1 90 ? -8.921 6.709 9.793 1.00 57.06 90 GLY A CA 1
ATOM 706 C C . GLY A 1 90 ? -9.058 6.984 11.296 1.00 57.06 90 GLY A C 1
ATOM 707 O O . GLY A 1 90 ? -8.227 6.556 12.092 1.00 57.06 90 GLY A O 1
ATOM 708 N N . LEU A 1 91 ? -10.068 7.759 11.675 1.00 46.44 91 LEU A N 1
ATOM 709 C CA . LEU A 1 91 ? -10.579 7.884 13.027 1.00 46.44 91 LEU A CA 1
ATOM 710 C C . LEU A 1 91 ? -11.983 7.279 13.026 1.00 46.44 91 LEU A C 1
ATOM 712 O O . LEU A 1 91 ? -12.832 7.725 12.253 1.00 46.44 91 LEU A O 1
ATOM 716 N N . LEU A 1 92 ? -12.167 6.342 13.965 1.00 42.91 92 LEU A N 1
ATOM 717 C CA . LEU A 1 92 ? -13.369 5.587 14.355 1.00 42.91 92 LEU A CA 1
ATOM 718 C C . LEU A 1 92 ? -13.430 4.158 13.798 1.00 42.91 92 LEU A C 1
ATOM 720 O O . LEU A 1 92 ? -13.917 3.934 12.670 1.00 42.91 92 LEU A O 1
#